Protein AF-A0A7V8YSD2-F1 (afdb_monomer_lite)

Radius of gyration: 15.39 Å; chains: 1; bounding box: 40×29×34 Å

Foldseek 3Di:
DPDDDDDDPDDDPQLPDQLVVVVVVCVVVVPDDPDDDSVVSNVVSDPDPPVDQPDVVSVVVD

pLDDT: mean 83.16, std 14.79, range [51.69, 98.5]

Sequence (62 aa):
MIEDGLAELHTHLGGSVASDILWSLAHEQGIALPVKDFWEFDALVTVSDPRGVENLDALDRI

Secondary structure (DSSP, 8-state):
--SS--------GGGGS-HHHHHHHHHHTTPPPS-SSHHHHHHHHS---TT--SSHHHHTT-

Structure (mmCIF, N/CA/C/O backbone):
data_AF-A0A7V8YSD2-F1
#
_entry.id   AF-A0A7V8YSD2-F1
#
loop_
_atom_site.group_PDB
_atom_site.id
_atom_site.type_symbol
_atom_site.label_atom_id
_atom_site.label_alt_id
_atom_site.label_comp_id
_atom_site.label_asym_id
_atom_site.label_entity_id
_atom_site.label_seq_id
_atom_site.pdbx_PDB_ins_code
_atom_site.Cartn_x
_atom_site.Cartn_y
_atom_site.Cartn_z
_atom_site.occupancy
_atom_site.B_iso_or_equiv
_atom_site.auth_seq_id
_atom_site.auth_comp_id
_atom_site.auth_asym_id
_atom_site.auth_atom_id
_atom_site.pdbx_PDB_model_num
ATOM 1 N N . MET A 1 1 ? 27.985 -6.747 -10.341 1.00 51.69 1 MET A N 1
ATOM 2 C CA . MET A 1 1 ? 27.916 -6.015 -11.620 1.00 51.69 1 MET A CA 1
ATOM 3 C C . MET A 1 1 ? 26.698 -6.563 -12.329 1.00 51.69 1 MET A C 1
ATOM 5 O O . MET A 1 1 ? 26.680 -7.762 -12.558 1.00 51.69 1 MET A O 1
ATOM 9 N N . ILE A 1 2 ? 25.655 -5.758 -12.532 1.00 67.81 2 ILE A N 1
ATOM 10 C CA . ILE A 1 2 ? 24.532 -6.174 -13.380 1.00 67.81 2 ILE A CA 1
ATOM 11 C C . ILE A 1 2 ? 25.080 -6.145 -14.809 1.00 67.81 2 ILE A C 1
ATOM 13 O O . ILE A 1 2 ? 25.483 -5.082 -15.279 1.00 67.81 2 ILE A O 1
ATOM 17 N N . GLU A 1 3 ? 25.246 -7.318 -15.418 1.00 68.56 3 GLU A N 1
ATOM 18 C CA . GLU A 1 3 ? 25.593 -7.442 -16.835 1.00 68.56 3 GLU A CA 1
ATOM 19 C C . GLU A 1 3 ? 24.408 -6.896 -17.643 1.00 68.56 3 GLU A C 1
ATOM 21 O O . GLU A 1 3 ? 23.285 -7.359 -17.475 1.00 68.56 3 GLU A O 1
ATOM 26 N N . ASP A 1 4 ? 24.680 -5.862 -18.442 1.00 71.31 4 ASP A N 1
ATOM 27 C CA . ASP A 1 4 ? 23.746 -5.064 -19.244 1.00 71.31 4 ASP A CA 1
ATOM 28 C C . ASP A 1 4 ? 22.699 -4.251 -18.453 1.00 71.31 4 ASP A C 1
ATOM 30 O O . ASP A 1 4 ? 21.806 -4.759 -17.780 1.00 71.31 4 ASP A O 1
ATOM 34 N N . GLY A 1 5 ? 22.818 -2.921 -18.536 1.00 75.19 5 GLY A N 1
ATOM 35 C CA . GLY A 1 5 ? 21.943 -1.978 -17.841 1.00 75.19 5 GLY A CA 1
ATOM 36 C C . GLY A 1 5 ? 20.506 -2.048 -18.354 1.00 75.19 5 GLY A C 1
ATOM 37 O O . GLY A 1 5 ? 20.175 -1.446 -19.373 1.00 75.19 5 GLY A O 1
ATOM 38 N N . LEU A 1 6 ? 19.655 -2.772 -17.636 1.00 84.81 6 LEU A N 1
ATOM 39 C CA . LEU A 1 6 ? 18.212 -2.777 -17.853 1.00 84.81 6 LEU A CA 1
ATOM 40 C C . LEU A 1 6 ? 17.583 -1.488 -17.302 1.00 84.81 6 LEU A C 1
ATOM 42 O O . LEU A 1 6 ? 18.089 -0.896 -16.348 1.00 84.81 6 LEU A O 1
ATOM 46 N N . ALA A 1 7 ? 16.466 -1.067 -17.897 1.00 87.44 7 ALA A N 1
ATOM 47 C CA . ALA A 1 7 ? 15.682 0.079 -17.443 1.00 87.44 7 ALA A CA 1
ATOM 48 C C . ALA A 1 7 ? 14.298 -0.370 -16.957 1.00 87.44 7 ALA A C 1
ATOM 50 O O . ALA A 1 7 ? 13.627 -1.161 -17.621 1.00 87.44 7 ALA A O 1
ATOM 51 N N . GLU A 1 8 ? 13.857 0.169 -15.821 1.00 85.94 8 GLU A N 1
ATOM 52 C CA . GLU A 1 8 ? 12.471 0.059 -15.367 1.00 85.94 8 GLU A CA 1
ATOM 53 C C . GLU A 1 8 ? 11.612 1.033 -16.186 1.00 85.94 8 GLU A C 1
ATOM 55 O O . GLU A 1 8 ? 11.822 2.244 -16.145 1.00 85.94 8 GLU A O 1
ATOM 60 N N . LEU A 1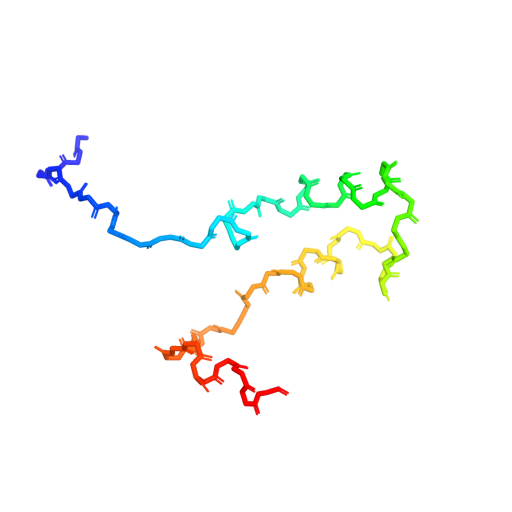 9 ? 10.681 0.506 -16.985 1.00 90.31 9 LEU A N 1
ATOM 61 C CA . LEU A 1 9 ? 9.843 1.326 -17.871 1.00 90.31 9 LEU A CA 1
ATOM 62 C C . LEU A 1 9 ? 8.542 1.786 -17.210 1.00 90.31 9 LEU A C 1
ATOM 64 O O . LEU A 1 9 ? 7.941 2.763 -17.650 1.00 90.31 9 LEU A O 1
ATOM 68 N N . HIS A 1 10 ? 8.089 1.071 -16.181 1.00 88.81 10 HIS A N 1
ATOM 69 C CA . HIS A 1 10 ? 6.815 1.325 -15.521 1.00 88.81 10 HIS A CA 1
ATOM 70 C C . HIS A 1 10 ? 6.850 0.784 -14.096 1.00 88.81 10 HIS A C 1
ATOM 72 O O . HIS A 1 10 ? 7.074 -0.407 -13.894 1.00 88.81 10 HIS A O 1
ATOM 78 N N . THR A 1 11 ? 6.580 1.652 -13.125 1.00 84.38 11 THR A N 1
ATOM 79 C CA . THR A 1 11 ? 6.497 1.299 -11.706 1.00 84.38 11 THR A CA 1
ATOM 80 C C . THR A 1 11 ? 5.356 2.062 -11.054 1.00 84.38 11 THR A C 1
ATOM 82 O O . THR A 1 11 ? 5.050 3.197 -11.433 1.00 84.38 11 THR A O 1
ATOM 85 N N . HIS A 1 12 ? 4.706 1.448 -10.072 1.00 83.75 12 HIS A N 1
ATOM 86 C CA . HIS A 1 12 ? 3.627 2.084 -9.329 1.00 83.75 12 HIS A CA 1
ATOM 87 C C . HIS A 1 12 ? 4.186 2.685 -8.048 1.00 83.75 12 HIS A C 1
ATOM 89 O O . HIS A 1 12 ? 4.356 1.974 -7.066 1.00 83.75 12 HIS A O 1
ATOM 95 N N . LEU A 1 13 ? 4.398 4.004 -8.025 1.00 84.31 13 LEU A N 1
ATOM 96 C CA . LEU A 1 13 ? 4.981 4.686 -6.862 1.00 84.31 13 LEU A CA 1
ATOM 97 C C . LEU A 1 13 ? 4.270 4.334 -5.545 1.00 84.31 13 LEU A C 1
ATOM 99 O O . LEU A 1 13 ? 4.940 4.057 -4.560 1.00 84.31 13 LEU A O 1
ATOM 103 N N . GLY A 1 14 ? 2.932 4.301 -5.540 1.00 79.50 14 GLY A N 1
ATOM 104 C CA . GLY A 1 14 ? 2.151 3.962 -4.345 1.00 79.50 14 GLY A CA 1
ATOM 105 C C . GLY A 1 14 ? 2.310 2.510 -3.877 1.00 79.50 14 GLY A C 1
ATOM 106 O O . GLY A 1 14 ? 2.236 2.261 -2.682 1.00 79.50 14 GLY A O 1
ATOM 107 N N . GL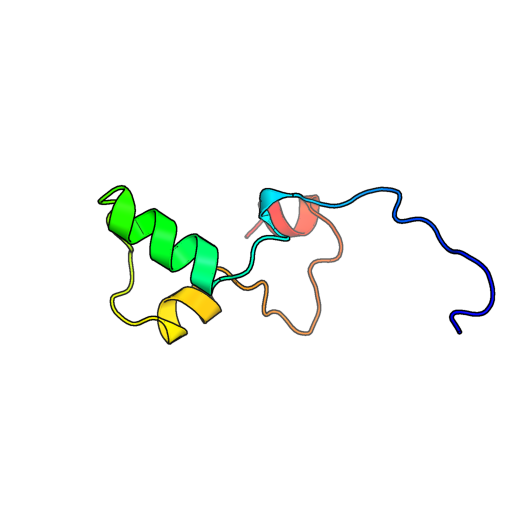Y A 1 15 ? 2.571 1.574 -4.797 1.00 81.38 15 GLY A N 1
ATOM 108 C CA . GLY A 1 15 ? 2.851 0.166 -4.482 1.00 81.38 15 GLY A CA 1
ATOM 109 C C . GLY A 1 15 ? 4.326 -0.117 -4.180 1.00 81.38 15 GLY A C 1
ATOM 110 O O . GLY A 1 15 ? 4.655 -1.212 -3.739 1.00 81.38 15 GLY A O 1
ATOM 111 N N . SER A 1 16 ? 5.205 0.862 -4.400 1.00 87.12 16 SER A N 1
ATOM 112 C CA . SER A 1 16 ? 6.651 0.756 -4.171 1.00 87.12 16 SER A CA 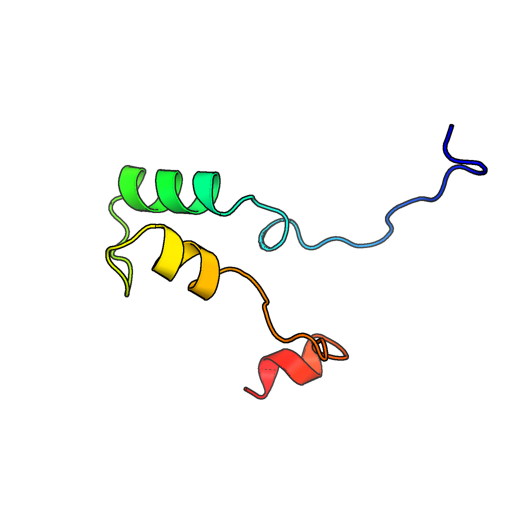1
ATOM 113 C C . SER A 1 16 ? 7.099 1.402 -2.852 1.00 87.12 16 SER A C 1
ATOM 115 O O . SER A 1 16 ? 8.298 1.544 -2.613 1.00 87.12 16 SER A O 1
ATOM 117 N N . VAL A 1 17 ? 6.162 1.824 -1.996 1.00 92.25 17 VAL A N 1
ATOM 118 C CA . VAL A 1 17 ? 6.467 2.368 -0.664 1.00 92.25 17 VAL A CA 1
ATOM 119 C C . VAL A 1 17 ? 6.543 1.226 0.346 1.00 92.25 17 VAL A C 1
ATOM 121 O O . VAL A 1 17 ? 5.653 0.382 0.398 1.00 92.25 17 VAL A O 1
ATOM 124 N N . ALA A 1 18 ? 7.588 1.216 1.174 1.00 93.50 18 ALA A N 1
ATOM 125 C CA . ALA A 1 18 ? 7.729 0.235 2.243 1.00 93.50 18 ALA A CA 1
ATOM 126 C C . ALA A 1 18 ? 6.601 0.367 3.288 1.00 93.50 18 ALA A C 1
ATOM 128 O O . ALA A 1 18 ? 6.134 1.469 3.599 1.00 93.50 18 ALA A O 1
ATOM 129 N N . SER A 1 19 ? 6.149 -0.766 3.826 1.00 95.00 19 SER A N 1
ATOM 130 C CA . SER A 1 19 ? 5.002 -0.837 4.738 1.00 95.00 19 SER A CA 1
ATOM 131 C C . SER A 1 19 ? 5.234 -0.091 6.056 1.00 95.00 19 SER A C 1
ATOM 133 O O . SER A 1 19 ? 4.305 0.511 6.590 1.00 95.00 19 SER A O 1
ATOM 135 N N . ASP A 1 20 ? 6.468 -0.030 6.554 1.00 96.81 20 ASP A N 1
ATOM 136 C CA . ASP A 1 20 ? 6.858 0.741 7.741 1.00 96.81 20 ASP A CA 1
ATOM 137 C C . ASP A 1 20 ? 6.703 2.260 7.550 1.00 96.81 20 ASP A C 1
ATOM 139 O O . ASP A 1 20 ? 6.263 2.967 8.466 1.00 96.81 20 ASP A O 1
ATOM 143 N N . ILE A 1 21 ? 6.976 2.764 6.345 1.00 96.94 21 ILE A N 1
ATOM 144 C CA . ILE A 1 21 ? 6.738 4.164 5.978 1.00 96.94 21 ILE A CA 1
ATOM 145 C C . ILE A 1 21 ? 5.234 4.448 5.929 1.00 96.94 21 ILE A C 1
ATOM 147 O O . ILE A 1 21 ? 4.774 5.418 6.534 1.00 96.94 21 ILE A O 1
ATOM 151 N N . LEU A 1 22 ? 4.453 3.598 5.251 1.00 96.19 22 LEU A N 1
ATOM 152 C CA . LEU A 1 22 ? 2.995 3.754 5.167 1.00 96.19 22 LEU A CA 1
ATOM 153 C C . LEU A 1 22 ? 2.335 3.714 6.554 1.00 96.19 22 LEU A C 1
ATOM 155 O O . LEU A 1 22 ? 1.465 4.535 6.848 1.00 96.19 22 LEU A O 1
ATOM 159 N N . TRP A 1 23 ? 2.783 2.803 7.419 1.00 97.38 23 TRP A N 1
ATOM 160 C CA . TRP A 1 23 ? 2.328 2.688 8.803 1.00 97.38 23 TRP A CA 1
ATOM 161 C C . TRP A 1 23 ? 2.608 3.964 9.597 1.00 97.38 23 TRP A C 1
ATOM 163 O O . TRP A 1 23 ? 1.709 4.496 10.253 1.00 97.38 23 TRP A O 1
ATOM 173 N N . SER A 1 24 ? 3.837 4.478 9.514 1.00 98.00 24 SER A N 1
ATOM 174 C CA . SER A 1 24 ? 4.242 5.698 10.220 1.00 98.00 24 SER A CA 1
ATOM 175 C C . SER A 1 24 ? 3.409 6.898 9.767 1.00 98.00 24 SER A C 1
ATOM 177 O O . SER A 1 24 ? 2.830 7.593 10.601 1.00 98.00 24 SER A O 1
ATOM 179 N N . LEU A 1 25 ? 3.236 7.072 8.452 1.00 97.50 25 LEU A N 1
ATOM 180 C CA . LEU A 1 25 ? 2.408 8.136 7.883 1.00 97.50 25 LEU A CA 1
ATOM 181 C C . LEU A 1 25 ? 0.948 8.044 8.338 1.00 97.50 25 LEU A C 1
ATOM 183 O O . LEU A 1 25 ? 0.359 9.059 8.700 1.00 97.50 25 LEU A O 1
ATOM 187 N N . ALA A 1 26 ? 0.357 6.847 8.358 1.00 97.25 26 ALA A N 1
ATOM 188 C CA . ALA A 1 26 ? -1.020 6.676 8.816 1.00 97.25 26 ALA A CA 1
ATOM 189 C C . ALA A 1 26 ? -1.209 7.167 10.262 1.00 97.25 26 ALA A C 1
ATOM 191 O O . ALA A 1 26 ? -2.172 7.881 10.547 1.00 97.25 26 ALA A O 1
ATOM 192 N N . HIS A 1 27 ? -0.265 6.859 11.153 1.00 97.50 27 HIS A N 1
ATOM 193 C CA . HIS A 1 27 ? -0.311 7.298 12.548 1.00 97.50 27 HIS A CA 1
ATOM 194 C C . HIS A 1 27 ? -0.038 8.796 12.700 1.00 97.50 27 HIS A C 1
ATOM 196 O O . HIS A 1 27 ? -0.753 9.471 13.440 1.00 97.50 27 HIS A O 1
ATOM 202 N N . GLU A 1 28 ? 0.946 9.333 11.977 1.00 98.50 28 GLU A N 1
ATOM 203 C CA . GLU A 1 28 ? 1.261 10.767 11.976 1.00 98.50 28 GLU A CA 1
ATOM 204 C C . GLU A 1 28 ? 0.084 11.620 11.489 1.00 98.50 28 GLU A C 1
ATOM 206 O O . GLU A 1 28 ? -0.158 12.704 12.017 1.00 98.50 28 GLU A O 1
ATOM 211 N N . GLN A 1 29 ? -0.671 11.124 10.508 1.00 98.19 29 GLN A N 1
ATOM 212 C CA . GLN A 1 29 ? -1.833 11.814 9.946 1.00 98.19 29 GLN A CA 1
ATOM 213 C C . GLN A 1 29 ? -3.147 11.503 10.687 1.00 98.19 29 GLN A C 1
ATOM 215 O O . GLN A 1 29 ? -4.193 12.043 10.331 1.00 98.19 29 GLN A O 1
ATOM 220 N N . GLY A 1 30 ? -3.124 10.641 11.710 1.00 97.75 30 GLY A N 1
ATOM 221 C CA . GLY A 1 30 ? -4.322 10.252 12.460 1.00 97.75 30 GLY A CA 1
ATOM 222 C C . GLY A 1 30 ? -5.346 9.460 11.637 1.00 97.75 30 GLY A C 1
ATOM 223 O O . GLY A 1 30 ? -6.545 9.526 11.914 1.00 97.75 30 GLY A O 1
ATOM 224 N N . ILE A 1 31 ? -4.894 8.726 10.617 1.00 97.88 31 ILE A N 1
ATOM 225 C CA . ILE A 1 31 ? -5.739 7.875 9.776 1.00 97.88 31 ILE A CA 1
ATOM 226 C C . ILE A 1 31 ? -6.114 6.619 10.566 1.00 97.88 31 ILE A C 1
ATOM 228 O O . ILE A 1 31 ? -5.252 5.883 11.043 1.00 97.88 31 ILE A O 1
ATOM 232 N N . ALA A 1 32 ? -7.414 6.351 10.686 1.00 97.50 32 ALA A N 1
ATOM 233 C CA . ALA A 1 32 ? -7.896 5.128 11.313 1.00 97.50 32 ALA A CA 1
ATOM 234 C C . ALA A 1 32 ? -7.593 3.917 10.418 1.00 97.50 32 ALA A C 1
ATOM 236 O O . ALA A 1 32 ? -8.042 3.858 9.273 1.00 97.50 32 ALA A O 1
ATOM 237 N N . LEU A 1 33 ? -6.861 2.943 10.958 1.00 97.38 33 LEU A N 1
ATOM 238 C CA . LEU A 1 33 ? -6.556 1.689 10.274 1.00 97.38 33 LEU A CA 1
ATOM 239 C C . LEU A 1 33 ? -7.568 0.594 10.656 1.00 97.38 33 LEU A C 1
ATOM 241 O O . LEU A 1 33 ? -8.054 0.571 11.791 1.00 97.38 33 LEU A O 1
ATOM 245 N N . PRO A 1 34 ? -7.884 -0.337 9.736 1.00 96.62 34 PRO A N 1
ATOM 246 C CA . PRO A 1 34 ? -8.791 -1.457 10.008 1.00 96.62 34 PRO A CA 1
ATOM 247 C C . PRO A 1 34 ? -8.160 -2.548 10.894 1.00 96.62 34 PRO A C 1
ATOM 249 O O . PRO A 1 34 ? -8.854 -3.467 11.321 1.00 96.62 34 PRO A O 1
ATOM 252 N N . VAL A 1 35 ? -6.861 -2.439 11.179 1.00 97.62 35 VAL A N 1
ATOM 253 C CA . VAL A 1 35 ? -6.054 -3.355 11.995 1.00 97.62 35 VAL A CA 1
ATOM 254 C C . VAL A 1 35 ? -5.256 -2.560 13.029 1.00 97.62 35 VAL A C 1
ATOM 256 O O . VAL A 1 35 ? -5.086 -1.348 12.885 1.00 97.62 35 VAL A O 1
ATOM 259 N N . LYS A 1 36 ? -4.797 -3.224 14.095 1.00 95.44 36 LYS A N 1
ATOM 260 C CA . LYS A 1 36 ? -4.106 -2.566 15.223 1.00 95.44 36 LYS A CA 1
ATOM 261 C C . LYS A 1 36 ? -2.633 -2.935 15.336 1.00 95.44 36 LYS A C 1
ATOM 263 O O . LYS A 1 36 ? -1.894 -2.206 15.991 1.00 95.44 36 LYS A O 1
ATOM 268 N N . ASP A 1 37 ? -2.234 -4.056 14.747 1.00 97.56 37 ASP A N 1
ATOM 269 C CA . ASP A 1 37 ? -0.861 -4.538 14.763 1.00 97.56 37 ASP A CA 1
ATOM 270 C C . ASP A 1 37 ? -0.147 -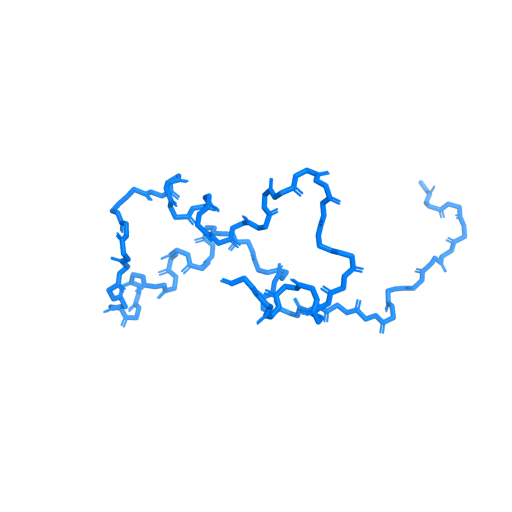4.239 13.439 1.00 97.56 37 ASP A C 1
ATOM 272 O O . ASP A 1 37 ? -0.751 -4.257 12.364 1.00 97.56 37 ASP A O 1
ATOM 276 N N . PHE A 1 38 ? 1.155 -3.965 13.526 1.00 97.12 38 PHE A N 1
ATOM 277 C CA . PHE A 1 38 ? 1.973 -3.644 12.361 1.00 97.12 38 PHE A CA 1
ATOM 278 C C . PHE A 1 38 ? 2.045 -4.804 11.362 1.00 97.12 38 PHE A C 1
ATOM 280 O O . PHE A 1 38 ? 1.983 -4.567 10.163 1.00 97.12 38 PHE A O 1
ATOM 287 N N . TRP A 1 39 ? 2.138 -6.052 11.821 1.00 96.56 39 TRP A N 1
ATOM 288 C CA . TRP A 1 39 ? 2.252 -7.206 10.927 1.00 96.56 39 TRP A CA 1
ATOM 289 C C . TRP A 1 39 ? 0.927 -7.528 10.241 1.00 96.56 39 TRP A C 1
ATOM 291 O O . TRP A 1 39 ? 0.910 -7.944 9.085 1.00 96.56 39 TRP A O 1
ATOM 301 N N . GLU A 1 40 ? -0.196 -7.282 10.920 1.00 95.62 40 GLU A N 1
ATOM 302 C CA . GLU A 1 40 ? -1.518 -7.326 10.287 1.00 95.62 40 GLU A CA 1
ATOM 303 C C . GLU A 1 40 ? -1.652 -6.249 9.202 1.00 95.62 40 GLU A C 1
ATOM 305 O O . GLU A 1 40 ? -2.251 -6.495 8.156 1.00 95.62 40 GLU A O 1
ATOM 310 N N . PHE A 1 41 ? -1.077 -5.064 9.426 1.00 96.12 41 PHE A N 1
ATOM 311 C CA . PHE A 1 41 ? -1.045 -3.996 8.429 1.00 96.12 41 PHE A CA 1
ATOM 312 C C . PHE A 1 41 ? -0.118 -4.314 7.259 1.00 96.12 41 PHE A C 1
ATOM 314 O O . PHE A 1 41 ? -0.511 -4.121 6.114 1.00 96.12 41 PHE A O 1
ATOM 321 N N . ASP A 1 42 ? 1.079 -4.828 7.529 1.00 94.62 42 ASP A N 1
ATOM 322 C CA . ASP A 1 42 ? 2.031 -5.263 6.509 1.00 94.62 42 ASP A CA 1
ATOM 323 C C . ASP A 1 42 ? 1.389 -6.293 5.575 1.00 94.62 42 ASP A C 1
ATOM 325 O O . ASP A 1 42 ? 1.400 -6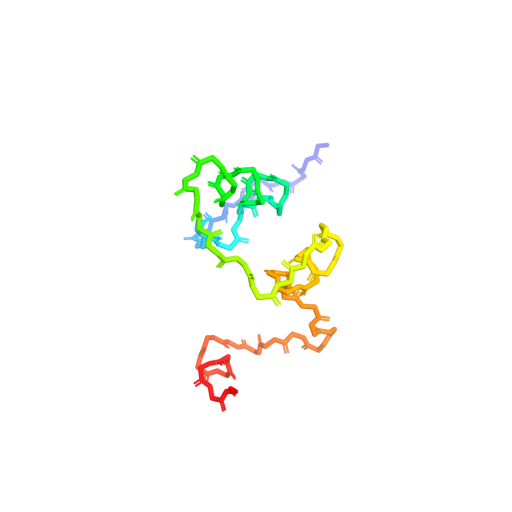.116 4.358 1.00 94.62 42 ASP A O 1
ATOM 329 N N . ALA A 1 43 ? 0.716 -7.299 6.137 1.00 91.12 43 ALA A N 1
ATOM 330 C CA . ALA A 1 43 ? -0.033 -8.280 5.361 1.00 91.12 43 ALA A CA 1
ATOM 331 C C . ALA A 1 43 ? -1.201 -7.658 4.573 1.00 91.12 43 ALA A C 1
ATOM 333 O O . ALA A 1 43 ? -1.474 -8.083 3.453 1.00 91.12 43 ALA A O 1
ATOM 334 N N . LEU A 1 44 ? -1.883 -6.653 5.136 1.00 91.44 44 LEU A N 1
ATOM 335 C CA . LEU A 1 44 ? -2.997 -5.952 4.488 1.00 91.44 44 LEU A CA 1
ATOM 336 C C . LEU A 1 44 ? -2.555 -5.151 3.254 1.00 91.44 44 LEU A C 1
ATOM 338 O O . LEU A 1 44 ? -3.286 -5.113 2.266 1.00 91.44 44 LEU A O 1
ATOM 342 N N . VAL A 1 45 ? -1.402 -4.480 3.316 1.00 89.81 45 VAL A N 1
ATOM 343 C CA . VAL A 1 45 ? -0.916 -3.602 2.232 1.00 89.81 45 VAL A CA 1
ATOM 344 C C . VAL A 1 45 ? 0.034 -4.304 1.264 1.00 89.81 45 VAL A C 1
ATOM 346 O O . VAL A 1 45 ? 0.326 -3.773 0.194 1.00 89.81 45 VAL A O 1
ATOM 349 N N . THR A 1 46 ? 0.502 -5.501 1.615 1.00 86.75 46 THR A N 1
ATOM 350 C CA . THR A 1 46 ? 1.387 -6.301 0.771 1.00 86.75 46 THR A CA 1
ATOM 351 C C . THR A 1 46 ? 0.578 -7.219 -0.132 1.00 86.75 46 THR A C 1
ATOM 353 O O . THR A 1 46 ? -0.142 -8.111 0.325 1.00 86.75 46 THR A O 1
ATOM 356 N N . VAL A 1 47 ? 0.763 -7.062 -1.444 1.00 77.69 47 VAL A N 1
ATOM 357 C CA . VAL A 1 47 ? 0.250 -8.017 -2.431 1.00 77.69 47 VAL A CA 1
ATOM 358 C C . VAL A 1 47 ? 0.943 -9.362 -2.203 1.00 77.69 47 VAL A C 1
ATOM 360 O O . VAL A 1 47 ? 2.124 -9.526 -2.492 1.00 77.69 47 VAL A O 1
ATOM 363 N N . SER A 1 48 ? 0.201 -10.310 -1.635 1.00 66.62 48 SER A N 1
ATOM 364 C CA . SER A 1 48 ? 0.734 -11.547 -1.051 1.00 66.62 48 SER A CA 1
ATOM 365 C C . SER A 1 48 ? 0.245 -12.824 -1.749 1.00 66.62 48 SER A C 1
ATOM 367 O O . SER A 1 48 ? 0.618 -13.918 -1.327 1.00 66.62 48 SER A O 1
ATOM 369 N N . ASP A 1 49 ? -0.543 -12.725 -2.834 1.00 67.38 49 ASP A N 1
ATOM 370 C CA . ASP A 1 49 ? -0.948 -13.906 -3.613 1.00 67.38 49 ASP A CA 1
ATOM 371 C C . ASP A 1 49 ? 0.270 -14.496 -4.357 1.00 67.38 49 ASP A C 1
ATOM 373 O O . ASP A 1 49 ? 0.796 -13.854 -5.273 1.00 67.38 49 ASP A O 1
ATOM 377 N N . PRO A 1 50 ? 0.711 -15.731 -4.034 1.00 57.66 50 PRO A N 1
ATOM 378 C CA . PRO A 1 50 ? 1.859 -16.366 -4.684 1.00 57.66 50 PRO A CA 1
ATOM 379 C C . PRO A 1 50 ? 1.643 -16.642 -6.176 1.00 57.66 50 PRO A C 1
ATOM 381 O O . PRO A 1 50 ? 2.601 -16.914 -6.896 1.00 57.66 50 PRO A O 1
ATOM 384 N N . ARG A 1 51 ? 0.388 -16.629 -6.640 1.00 61.59 51 ARG A N 1
ATOM 385 C CA . ARG A 1 51 ? 0.026 -16.821 -8.050 1.00 61.59 51 ARG A CA 1
ATOM 386 C C . ARG A 1 51 ? 0.212 -15.542 -8.863 1.00 61.59 51 ARG A C 1
ATOM 388 O O . ARG A 1 51 ? 0.206 -15.612 -10.089 1.00 61.59 51 ARG A O 1
ATOM 395 N N . GLY A 1 52 ? 0.388 -14.404 -8.186 1.00 57.09 52 GLY A N 1
ATOM 396 C CA . GLY A 1 52 ? 0.301 -13.086 -8.789 1.00 57.09 52 GLY A CA 1
ATOM 397 C C . GLY A 1 52 ? -1.115 -12.784 -9.282 1.00 57.09 52 GLY A C 1
ATOM 398 O O . GLY A 1 52 ? -1.943 -13.667 -9.504 1.00 57.09 52 GLY A O 1
ATOM 399 N N . VAL A 1 53 ? -1.399 -11.504 -9.471 1.00 65.12 53 VAL A N 1
ATOM 400 C CA . VAL A 1 53 ? -2.479 -11.067 -10.357 1.00 65.12 53 VAL A CA 1
ATOM 401 C C . VAL A 1 53 ? -1.858 -10.843 -11.728 1.00 65.12 53 VAL A C 1
ATOM 403 O O . VAL A 1 53 ? -0.846 -10.156 -11.844 1.00 65.12 53 VAL A O 1
ATOM 406 N N . GLU A 1 54 ? -2.427 -11.469 -12.758 1.00 59.16 54 GLU A N 1
ATOM 407 C CA . GLU A 1 54 ? -1.865 -11.454 -14.117 1.00 59.16 54 GLU A CA 1
ATOM 408 C C . GLU A 1 54 ? -1.718 -10.020 -14.664 1.00 59.16 54 GLU A C 1
ATOM 410 O O . GLU A 1 54 ? -0.791 -9.729 -15.417 1.00 59.16 54 GLU A O 1
ATOM 415 N N . ASN A 1 55 ? -2.618 -9.114 -14.264 1.00 58.69 55 ASN A N 1
ATOM 416 C CA . ASN A 1 55 ? -2.618 -7.689 -14.589 1.00 58.69 55 ASN A CA 1
ATOM 417 C C . ASN A 1 55 ? -3.558 -6.903 -13.646 1.00 58.69 55 ASN A C 1
ATOM 419 O O . ASN A 1 55 ? -4.222 -7.481 -12.784 1.00 58.69 55 ASN A O 1
ATOM 423 N N . LEU A 1 56 ? -3.627 -5.578 -13.827 1.00 59.25 56 LEU A N 1
ATOM 424 C CA . LEU A 1 56 ? -4.499 -4.690 -13.043 1.00 59.25 56 LEU A CA 1
ATOM 425 C C . LEU A 1 56 ? -5.994 -4.981 -13.259 1.00 59.25 56 LEU A C 1
ATOM 427 O O . LEU A 1 56 ? -6.751 -4.962 -12.296 1.00 59.25 56 LEU A O 1
ATOM 431 N N . ASP A 1 57 ? -6.411 -5.360 -14.472 1.00 66.94 57 ASP A N 1
ATOM 432 C CA . ASP A 1 57 ? -7.806 -5.746 -14.746 1.00 66.94 57 ASP A CA 1
ATOM 433 C C . ASP A 1 57 ? -8.230 -7.004 -13.970 1.00 66.94 57 ASP A C 1
ATOM 435 O O . ASP A 1 57 ? -9.419 -7.215 -13.724 1.00 66.94 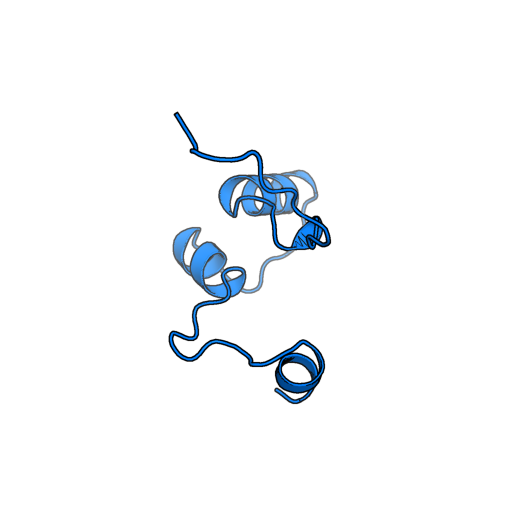57 ASP A O 1
ATOM 439 N N . ALA A 1 58 ? -7.275 -7.877 -13.636 1.00 67.12 58 ALA A N 1
ATOM 440 C CA . ALA A 1 58 ? -7.494 -9.054 -12.805 1.00 67.12 58 ALA A CA 1
ATOM 441 C C . ALA A 1 58 ? -7.552 -8.696 -11.313 1.00 67.12 58 ALA A C 1
ATOM 443 O O . ALA A 1 58 ? -8.268 -9.363 -10.569 1.00 67.12 58 ALA A O 1
ATOM 444 N N . LEU A 1 59 ? -6.843 -7.644 -10.891 1.00 63.34 59 LEU A N 1
ATOM 445 C CA . LEU A 1 59 ? -6.896 -7.119 -9.526 1.00 63.34 59 LEU A CA 1
ATOM 446 C C . LEU A 1 59 ? -8.214 -6.375 -9.247 1.00 63.34 59 LEU A C 1
ATOM 448 O O . LEU A 1 59 ? -8.805 -6.583 -8.197 1.00 63.34 59 LEU A O 1
ATOM 452 N N . ASP A 1 60 ? -8.722 -5.590 -10.201 1.00 63.53 60 ASP A N 1
ATOM 453 C CA . ASP A 1 60 ? -9.944 -4.774 -10.052 1.00 63.53 60 ASP A CA 1
ATOM 454 C C . ASP A 1 60 ? -11.258 -5.586 -9.949 1.00 63.53 60 ASP A C 1
ATOM 456 O O . ASP A 1 60 ? -12.326 -5.024 -9.701 1.00 63.53 60 ASP A O 1
ATOM 460 N N . ARG A 1 61 ? -11.221 -6.907 -10.178 1.00 64.38 61 ARG A N 1
ATOM 461 C CA . ARG A 1 61 ? -12.403 -7.798 -10.141 1.00 64.38 61 ARG A CA 1
ATOM 462 C C . ARG A 1 61 ? -12.602 -8.530 -8.812 1.00 64.38 61 ARG A C 1
ATOM 464 O O . ARG A 1 61 ? -13.535 -9.334 -8.720 1.00 64.38 61 ARG A O 1
ATOM 471 N N . ILE A 1 62 ? -11.720 -8.311 -7.842 1.00 56.19 62 ILE A N 1
ATOM 472 C CA . ILE A 1 62 ? -11.733 -8.932 -6.511 1.00 56.19 62 ILE A CA 1
ATOM 473 C C . ILE A 1 62 ? -12.255 -7.912 -5.500 1.00 56.19 62 ILE A C 1
ATOM 475 O O . ILE A 1 62 ? -13.087 -8.311 -4.655 1.00 56.19 62 ILE A O 1
#